Protein AF-A0A8S2QFG6-F1 (afdb_monomer)

Structure (mmCIF, N/CA/C/O backbone):
data_AF-A0A8S2QFG6-F1
#
_entry.id   AF-A0A8S2QFG6-F1
#
loop_
_atom_site.group_PDB
_atom_site.id
_atom_site.type_symbol
_atom_site.label_atom_id
_atom_site.label_alt_id
_atom_site.label_comp_id
_atom_site.label_asym_id
_atom_site.label_entity_id
_atom_site.label_seq_id
_atom_site.pdbx_PDB_ins_code
_atom_site.Cartn_x
_atom_site.Cartn_y
_atom_site.Cartn_z
_atom_site.occupancy
_atom_site.B_iso_or_equiv
_atom_site.auth_seq_id
_atom_site.auth_comp_id
_atom_site.auth_asym_id
_atom_site.auth_atom_id
_atom_site.pdbx_PDB_model_num
ATOM 1 N N . ILE A 1 1 ? -2.825 -0.750 -1.844 1.00 95.56 1 ILE A N 1
ATOM 2 C CA . ILE A 1 1 ? -3.279 0.181 -0.774 1.00 95.56 1 ILE A CA 1
ATOM 3 C C . ILE A 1 1 ? -4.548 -0.394 -0.163 1.00 95.56 1 ILE A C 1
ATOM 5 O O . ILE A 1 1 ? -5.367 -0.898 -0.918 1.00 95.56 1 ILE A O 1
ATOM 9 N N . PHE A 1 2 ? -4.723 -0.334 1.154 1.00 97.50 2 PHE A N 1
ATOM 10 C CA . PHE A 1 2 ? -5.965 -0.727 1.821 1.00 97.50 2 PHE A CA 1
ATOM 11 C C . PHE A 1 2 ? -6.432 0.352 2.801 1.00 97.50 2 PHE A C 1
ATOM 13 O O . PHE A 1 2 ? -5.656 1.204 3.227 1.00 97.50 2 PHE A O 1
ATOM 20 N N . ASP A 1 3 ? -7.715 0.318 3.139 1.00 96.94 3 ASP A N 1
ATOM 21 C CA . ASP A 1 3 ? -8.350 1.210 4.102 1.00 96.94 3 ASP A CA 1
ATOM 22 C C . ASP A 1 3 ? -8.300 0.563 5.495 1.00 96.94 3 ASP A C 1
ATOM 24 O O . ASP A 1 3 ? -8.879 -0.506 5.715 1.00 96.94 3 ASP A O 1
ATOM 28 N N . ALA A 1 4 ? -7.616 1.215 6.437 1.00 96.00 4 ALA A N 1
ATOM 29 C CA . ALA A 1 4 ? -7.422 0.745 7.806 1.00 96.00 4 ALA A CA 1
ATOM 30 C C . ALA A 1 4 ? -8.746 0.514 8.562 1.00 96.00 4 ALA A C 1
ATOM 32 O O . ALA A 1 4 ? -8.809 -0.342 9.445 1.00 96.00 4 ALA A O 1
ATOM 33 N N . THR A 1 5 ? -9.819 1.208 8.170 1.00 94.94 5 THR A N 1
ATOM 34 C CA . THR A 1 5 ? -11.159 1.080 8.765 1.00 94.94 5 THR A CA 1
ATOM 35 C C . THR A 1 5 ? -11.969 -0.083 8.176 1.00 94.94 5 THR A C 1
ATOM 37 O O . THR A 1 5 ? -12.973 -0.504 8.752 1.00 94.94 5 THR A O 1
ATOM 40 N N . ARG A 1 6 ? -11.552 -0.656 7.034 1.00 96.25 6 ARG A N 1
ATOM 41 C CA . ARG A 1 6 ? -12.327 -1.663 6.286 1.00 96.25 6 ARG A CA 1
ATOM 42 C C . ARG A 1 6 ? -11.527 -2.934 6.033 1.00 96.25 6 ARG A C 1
ATOM 44 O O . ARG A 1 6 ? -10.842 -3.067 5.019 1.00 96.25 6 ARG A O 1
ATOM 51 N N . LYS A 1 7 ? -11.738 -3.946 6.882 1.00 93.94 7 LYS A N 1
ATOM 52 C CA . LYS A 1 7 ? -11.064 -5.262 6.812 1.00 93.94 7 LYS A CA 1
ATOM 53 C C . LYS A 1 7 ? -11.104 -5.928 5.429 1.00 93.94 7 LYS A C 1
ATOM 55 O O . LYS A 1 7 ? -10.136 -6.576 5.046 1.00 93.94 7 LYS A O 1
ATOM 60 N N . ILE A 1 8 ? -12.198 -5.778 4.675 1.00 96.44 8 ILE A N 1
ATOM 61 C CA . ILE A 1 8 ? -12.326 -6.381 3.336 1.00 96.44 8 ILE A CA 1
ATOM 62 C C . ILE A 1 8 ? -11.280 -5.843 2.350 1.00 96.44 8 ILE A C 1
ATOM 64 O O . ILE A 1 8 ? -10.763 -6.595 1.534 1.00 96.44 8 ILE A O 1
ATOM 68 N N . THR A 1 9 ? -10.897 -4.569 2.473 1.00 97.00 9 THR A N 1
ATOM 69 C CA . THR A 1 9 ? -9.910 -3.954 1.575 1.00 97.00 9 THR A CA 1
ATOM 70 C C . THR A 1 9 ? -8.509 -4.520 1.788 1.00 97.00 9 THR A C 1
ATOM 72 O O . THR A 1 9 ? -7.750 -4.624 0.834 1.00 97.00 9 THR A O 1
ATOM 75 N N . TYR A 1 10 ? -8.191 -4.952 3.013 1.00 96.62 10 TYR A N 1
ATOM 76 C CA . TYR A 1 10 ? -6.955 -5.674 3.298 1.00 96.62 10 TYR A CA 1
ATOM 77 C C . TYR A 1 10 ? -6.977 -7.082 2.690 1.00 96.62 10 TYR A C 1
ATOM 79 O O . TYR A 1 10 ? -6.001 -7.493 2.076 1.00 96.62 10 TYR A O 1
ATOM 87 N N . LYS A 1 11 ? -8.102 -7.807 2.795 1.00 96.06 11 LYS A N 1
ATOM 88 C CA . LYS A 1 11 ? -8.236 -9.156 2.205 1.00 96.06 11 LYS A CA 1
ATOM 89 C C . LYS A 1 11 ? -8.102 -9.160 0.679 1.00 96.06 11 LYS A C 1
ATOM 91 O O . LYS A 1 11 ? -7.615 -10.128 0.114 1.00 96.06 11 LYS A O 1
ATOM 96 N N . ASN A 1 12 ? -8.514 -8.081 0.019 1.00 97.00 12 ASN A N 1
ATOM 97 C CA . ASN A 1 12 ? -8.396 -7.955 -1.433 1.00 97.00 12 ASN A CA 1
ATOM 98 C C . ASN A 1 12 ? -6.948 -7.770 -1.922 1.00 97.00 12 ASN A C 1
ATOM 100 O O . ASN A 1 12 ? -6.706 -7.933 -3.116 1.00 97.00 12 ASN A O 1
ATOM 104 N N . LEU A 1 13 ? -5.993 -7.451 -1.035 1.00 97.19 13 LEU A N 1
ATOM 105 C CA . LEU A 1 13 ? -4.597 -7.225 -1.421 1.00 97.19 13 LEU A CA 1
ATOM 106 C C . LEU A 1 13 ? -3.960 -8.456 -2.066 1.00 97.19 13 LEU A C 1
ATOM 108 O O . LEU A 1 13 ? -3.239 -8.286 -3.040 1.00 97.19 13 LEU A O 1
ATOM 112 N N . ASP A 1 14 ? -4.247 -9.665 -1.570 1.00 96.06 14 ASP A N 1
ATOM 113 C CA . ASP A 1 14 ? -3.714 -10.905 -2.152 1.00 96.06 14 ASP A CA 1
ATOM 114 C C . ASP A 1 14 ? -4.117 -11.038 -3.625 1.00 96.06 14 ASP A C 1
ATOM 116 O O . ASP A 1 14 ? -3.275 -11.276 -4.487 1.00 96.06 14 ASP A O 1
ATOM 120 N N . ARG A 1 15 ? -5.399 -10.801 -3.928 1.00 96.81 15 ARG A N 1
ATOM 121 C CA . ARG A 1 15 ? -5.907 -10.845 -5.301 1.00 96.81 15 ARG A CA 1
ATOM 122 C C . ARG A 1 15 ? -5.233 -9.791 -6.180 1.00 96.81 15 ARG A C 1
ATOM 124 O O . ARG A 1 15 ? -4.707 -10.136 -7.230 1.00 96.81 15 ARG A O 1
ATOM 131 N N . TRP A 1 16 ? -5.235 -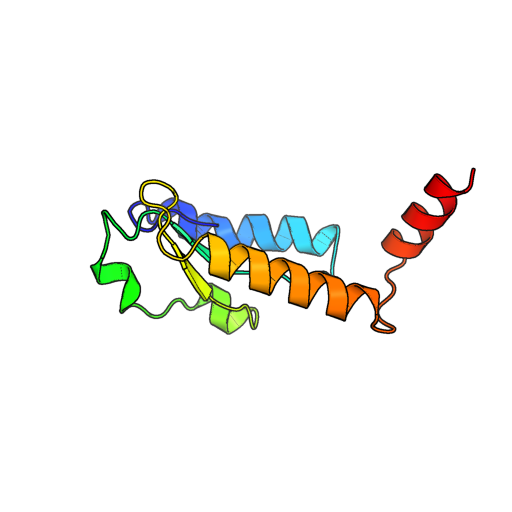8.530 -5.747 1.00 96.06 16 TRP A N 1
ATOM 132 C CA . TRP A 1 16 ? -4.661 -7.431 -6.533 1.00 96.06 16 TRP A CA 1
ATOM 133 C C . TRP A 1 16 ? -3.159 -7.590 -6.755 1.00 96.06 16 TRP A C 1
ATOM 135 O O . TRP A 1 16 ? -2.642 -7.210 -7.799 1.00 96.06 16 TRP A O 1
ATOM 145 N N . TYR A 1 17 ? -2.450 -8.146 -5.775 1.00 96.00 17 TYR A N 1
ATOM 146 C CA . TYR A 1 17 ? -1.024 -8.400 -5.891 1.00 96.00 17 TYR A CA 1
ATOM 147 C C . TYR A 1 17 ? -0.717 -9.525 -6.874 1.00 96.00 17 TYR A C 1
ATOM 149 O O . TYR A 1 17 ? 0.205 -9.377 -7.668 1.00 96.00 17 TYR A O 1
ATOM 157 N N . ASN A 1 18 ? -1.499 -10.607 -6.866 1.00 95.62 18 ASN A N 1
ATOM 158 C CA . ASN A 1 18 ? -1.338 -11.683 -7.843 1.00 95.62 18 ASN A CA 1
ATOM 159 C C . ASN A 1 18 ? -1.611 -11.177 -9.266 1.00 95.62 18 ASN A C 1
ATOM 161 O O . ASN A 1 18 ? -0.752 -11.325 -10.125 1.00 95.62 18 ASN A O 1
ATOM 165 N N . GLU A 1 19 ? -2.730 -10.471 -9.479 1.00 95.69 19 GLU A N 1
ATOM 166 C CA . GLU A 1 19 ? -3.062 -9.860 -10.779 1.00 95.69 19 GLU A CA 1
ATOM 167 C C . GLU A 1 19 ? -1.940 -8.921 -11.271 1.00 95.69 19 GLU A C 1
ATOM 169 O O . GLU A 1 19 ? -1.602 -8.908 -12.452 1.00 95.69 19 GLU A O 1
ATOM 174 N N . LEU A 1 20 ? -1.319 -8.155 -10.364 1.00 93.50 20 LEU A N 1
ATOM 175 C CA . LEU A 1 20 ? -0.183 -7.295 -10.696 1.00 93.50 20 LEU A CA 1
ATOM 176 C C . LEU A 1 20 ? 1.065 -8.101 -11.074 1.00 93.50 20 LEU A C 1
ATOM 178 O O . LEU A 1 20 ? 1.738 -7.755 -12.042 1.00 93.50 20 LEU A O 1
ATOM 182 N N . ARG A 1 21 ? 1.395 -9.142 -10.304 1.00 93.12 21 ARG A N 1
ATOM 183 C CA . ARG A 1 21 ? 2.595 -9.962 -10.513 1.00 93.12 21 ARG A CA 1
ATOM 184 C C . ARG A 1 21 ? 2.516 -10.820 -11.769 1.00 93.12 21 ARG A C 1
ATOM 186 O O . ARG A 1 21 ? 3.558 -11.032 -12.380 1.00 93.12 21 ARG A O 1
ATOM 193 N N . ASP A 1 22 ? 1.318 -11.218 -12.185 1.00 93.25 22 ASP A N 1
ATOM 194 C CA . ASP A 1 22 ? 1.095 -11.922 -13.452 1.00 93.25 22 ASP A CA 1
ATOM 195 C C . ASP A 1 22 ? 1.491 -11.060 -14.663 1.00 93.25 22 ASP A C 1
ATOM 197 O O . ASP A 1 22 ? 1.956 -11.577 -15.676 1.00 93.25 22 ASP A O 1
ATOM 201 N N . ILE A 1 23 ? 1.343 -9.734 -14.555 1.00 90.38 23 ILE A N 1
ATOM 202 C CA . ILE A 1 23 ? 1.671 -8.781 -15.627 1.00 90.38 23 ILE A CA 1
ATOM 203 C C . ILE A 1 23 ? 3.090 -8.219 -15.455 1.00 90.38 23 ILE A C 1
ATOM 205 O O . ILE A 1 23 ? 3.815 -8.032 -16.432 1.00 90.38 23 ILE A O 1
ATOM 209 N N . ARG A 1 24 ? 3.489 -7.906 -14.216 1.00 88.94 24 ARG A N 1
ATOM 210 C CA . ARG A 1 24 ? 4.765 -7.268 -13.853 1.00 88.94 24 ARG A CA 1
ATOM 211 C C . ARG A 1 24 ? 5.419 -8.004 -12.678 1.00 88.94 24 ARG A C 1
ATOM 213 O O . ARG A 1 24 ? 5.268 -7.594 -11.518 1.00 88.94 24 ARG A O 1
ATOM 220 N N . PRO A 1 25 ? 6.194 -9.064 -12.952 1.00 88.06 25 PRO A N 1
ATOM 221 C CA . PRO A 1 25 ? 6.705 -9.937 -11.902 1.00 88.06 25 PRO A CA 1
ATOM 222 C C . PRO A 1 25 ? 7.713 -9.253 -10.974 1.00 88.06 25 PRO A C 1
ATOM 224 O O . PRO A 1 25 ? 7.705 -9.537 -9.778 1.00 88.06 25 PRO A O 1
ATOM 227 N N . HIS A 1 26 ? 8.518 -8.303 -11.469 1.00 87.75 26 HIS A N 1
ATOM 228 C CA . HIS A 1 26 ? 9.684 -7.805 -10.724 1.00 87.75 26 HIS A CA 1
ATOM 229 C C . HIS A 1 26 ? 9.593 -6.364 -10.208 1.00 87.75 26 HIS A C 1
ATOM 231 O O . HIS A 1 26 ? 10.442 -5.951 -9.419 1.00 87.75 26 HIS A O 1
ATOM 237 N N . ILE A 1 27 ? 8.547 -5.603 -10.550 1.00 90.38 27 ILE A N 1
ATOM 238 C CA . ILE A 1 27 ? 8.463 -4.197 -10.124 1.00 90.38 27 ILE A CA 1
ATOM 239 C C . ILE A 1 27 ? 8.436 -4.054 -8.588 1.00 90.38 27 ILE A C 1
ATOM 241 O O . ILE A 1 27 ? 7.799 -4.861 -7.893 1.00 90.38 27 ILE A O 1
ATOM 245 N N . PRO A 1 28 ? 9.084 -3.025 -8.019 1.00 92.31 28 PRO A N 1
ATOM 246 C CA . PRO A 1 28 ? 9.002 -2.765 -6.591 1.00 92.31 28 PRO A CA 1
ATOM 247 C C . PRO A 1 28 ? 7.565 -2.405 -6.206 1.00 92.31 28 PRO A C 1
ATOM 249 O O . PRO A 1 28 ? 6.877 -1.660 -6.901 1.00 92.31 28 PRO A O 1
ATOM 252 N N . CYS A 1 29 ? 7.108 -2.935 -5.076 1.00 95.31 29 CYS A N 1
ATOM 253 C CA . CYS A 1 29 ? 5.764 -2.705 -4.558 1.00 95.31 29 CYS A CA 1
ATOM 254 C C . CYS A 1 29 ? 5.836 -2.181 -3.125 1.00 95.31 29 CYS A C 1
ATOM 256 O O . CYS A 1 29 ? 6.777 -2.463 -2.388 1.00 95.31 29 CYS A O 1
ATOM 258 N N . LEU A 1 30 ? 4.816 -1.423 -2.733 1.00 96.25 30 LEU A N 1
ATOM 259 C CA . LEU A 1 30 ? 4.692 -0.805 -1.417 1.00 96.25 30 LEU A CA 1
ATOM 260 C C . LEU A 1 30 ? 3.306 -1.098 -0.856 1.00 96.25 30 LEU A C 1
ATOM 262 O O . LEU A 1 30 ? 2.297 -0.960 -1.556 1.00 96.25 30 LEU A O 1
ATOM 266 N N . CYS A 1 31 ? 3.239 -1.462 0.421 1.00 97.25 31 CYS A N 1
ATOM 267 C CA . CYS A 1 31 ? 1.977 -1.661 1.109 1.00 97.25 31 CYS A CA 1
ATOM 268 C C . CYS A 1 31 ? 1.624 -0.385 1.861 1.00 97.25 31 CYS A C 1
ATOM 270 O O . CYS A 1 31 ? 2.459 0.21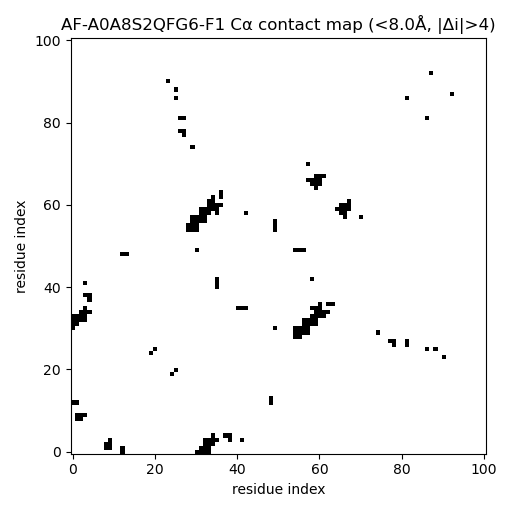8 2.531 1.00 97.25 31 CYS A O 1
ATOM 272 N N . VAL A 1 32 ? 0.368 0.033 1.759 1.00 97.75 32 VAL A N 1
ATOM 273 C CA . VAL A 1 32 ? -0.090 1.302 2.323 1.00 97.75 32 VAL A CA 1
ATOM 274 C C . VAL A 1 32 ? -1.399 1.068 3.055 1.00 97.75 32 VAL A C 1
ATOM 276 O O . VAL A 1 32 ? -2.386 0.674 2.430 1.00 97.75 32 VAL A O 1
ATOM 279 N N . ALA A 1 33 ? -1.386 1.321 4.359 1.00 97.62 33 ALA A N 1
ATOM 280 C CA . ALA A 1 33 ? -2.553 1.393 5.223 1.00 97.62 33 ALA A CA 1
ATOM 281 C C . ALA A 1 33 ? -3.024 2.853 5.275 1.00 97.62 33 ALA A C 1
ATOM 283 O O . ALA A 1 33 ? -2.358 3.696 5.874 1.00 97.62 33 ALA A O 1
ATOM 284 N N . ASN A 1 34 ? -4.137 3.155 4.612 1.00 97.69 34 ASN A N 1
ATOM 285 C CA . ASN A 1 34 ? -4.714 4.497 4.544 1.00 97.69 34 ASN A CA 1
ATOM 286 C C . ASN A 1 34 ? -5.777 4.711 5.638 1.00 97.69 34 ASN A C 1
ATOM 288 O O . ASN A 1 34 ? -6.348 3.738 6.127 1.00 97.69 34 ASN A O 1
ATOM 292 N N . LYS A 1 35 ? -6.110 5.971 5.937 1.00 96.06 35 LYS A N 1
ATOM 293 C CA . LYS A 1 35 ? -7.093 6.408 6.951 1.00 96.06 35 LYS A CA 1
ATOM 294 C C . LYS A 1 35 ? -6.673 6.184 8.406 1.00 96.06 35 LYS A C 1
ATOM 296 O O . LYS A 1 35 ? -7.492 5.858 9.269 1.00 96.06 35 LYS A O 1
ATOM 301 N N . VAL A 1 36 ? -5.378 6.305 8.685 1.00 95.81 36 VAL A N 1
ATOM 302 C CA . VAL A 1 36 ? -4.850 6.130 10.050 1.00 95.81 36 VAL A CA 1
ATOM 303 C C . VAL A 1 36 ? -5.193 7.287 10.989 1.00 95.81 36 VAL A C 1
ATOM 305 O O . VAL A 1 36 ? -5.063 7.130 12.196 1.00 95.81 36 VAL A O 1
ATOM 308 N N . ASP A 1 37 ? -5.669 8.408 10.449 1.00 94.88 37 ASP A N 1
ATOM 309 C CA . ASP A 1 37 ? -6.300 9.506 11.186 1.00 94.88 37 ASP A CA 1
ATOM 310 C C . ASP A 1 37 ? -7.581 9.048 11.901 1.00 94.88 37 ASP A C 1
ATOM 312 O O . ASP A 1 37 ? -7.832 9.433 13.040 1.00 94.88 37 ASP A O 1
ATOM 316 N N . VAL A 1 38 ? -8.352 8.154 11.269 1.00 94.81 38 VAL A N 1
ATOM 317 C CA . VAL A 1 38 ? -9.571 7.568 11.849 1.00 94.81 38 VAL A CA 1
ATOM 318 C C . VAL A 1 38 ? -9.266 6.287 12.632 1.00 94.81 38 VAL A C 1
ATOM 320 O O . VAL A 1 38 ? -9.848 6.055 13.688 1.00 94.81 38 VAL A O 1
ATOM 323 N N . ALA A 1 39 ? -8.351 5.449 12.135 1.00 92.88 39 ALA A N 1
ATOM 324 C CA . ALA A 1 39 ? -7.980 4.164 12.740 1.00 92.88 39 ALA A CA 1
ATOM 325 C C . ALA A 1 39 ? -6.551 4.191 13.307 1.00 92.88 39 ALA A C 1
ATOM 327 O O . ALA A 1 39 ? -5.656 3.474 12.845 1.00 92.88 39 ALA A O 1
ATOM 328 N N . THR A 1 40 ? -6.310 5.041 14.305 1.00 90.81 40 THR A N 1
ATOM 329 C CA . THR A 1 40 ? -4.968 5.246 14.881 1.00 90.81 40 THR A CA 1
ATOM 330 C C . THR A 1 40 ? -4.376 3.973 15.490 1.00 90.81 40 THR A C 1
ATOM 332 O O . THR A 1 40 ? -3.160 3.769 15.451 1.00 90.81 40 THR A O 1
ATOM 335 N N . GLU A 1 41 ? -5.203 3.051 15.985 1.00 92.38 41 GLU A N 1
ATOM 336 C CA . GLU A 1 41 ? -4.767 1.785 16.571 1.00 92.38 41 GLU A CA 1
ATOM 337 C C . GLU A 1 41 ? -4.152 0.829 15.541 1.00 92.38 41 GLU A C 1
ATOM 339 O O . GLU A 1 41 ? -3.398 -0.077 15.903 1.00 92.38 41 GLU A O 1
ATOM 344 N N . VAL A 1 42 ? -4.437 1.033 14.250 1.00 91.06 42 VAL A N 1
ATOM 345 C CA . VAL A 1 42 ? -3.854 0.250 13.156 1.00 91.06 42 VAL A CA 1
ATOM 346 C C . VAL A 1 42 ? -2.355 0.505 13.005 1.00 91.06 42 VAL A C 1
ATOM 348 O O . VAL A 1 42 ? -1.631 -0.417 12.636 1.00 91.06 42 VAL A O 1
ATOM 351 N N . THR A 1 43 ? -1.861 1.683 13.388 1.00 90.44 43 THR A N 1
ATOM 352 C CA . THR A 1 43 ? -0.425 2.020 13.323 1.00 90.44 43 THR A CA 1
ATOM 353 C C . THR A 1 43 ? 0.451 1.121 14.202 1.00 90.44 43 THR A C 1
ATOM 355 O O . THR A 1 43 ? 1.630 0.927 13.914 1.00 90.44 43 THR A O 1
ATOM 358 N N . LYS A 1 44 ? -0.130 0.528 15.253 1.00 92.06 44 LYS A N 1
ATOM 359 C CA . LYS A 1 44 ? 0.553 -0.385 16.183 1.00 92.06 44 LYS A CA 1
ATOM 360 C C . LYS A 1 44 ? 0.431 -1.855 15.778 1.00 92.06 44 LYS A C 1
ATOM 362 O O . LYS A 1 44 ? 1.034 -2.719 16.411 1.00 92.06 44 LYS A O 1
ATOM 367 N N . LYS A 1 45 ? -0.375 -2.168 14.759 1.00 91.44 45 LYS A N 1
ATOM 368 C CA . LYS A 1 45 ? -0.602 -3.547 14.316 1.00 91.44 45 LYS A CA 1
ATOM 369 C C . LYS A 1 45 ? 0.530 -3.997 13.399 1.00 91.44 45 LYS A C 1
ATOM 371 O O . LYS A 1 45 ? 1.157 -3.211 12.703 1.00 91.44 45 LYS A O 1
ATOM 376 N N . SER A 1 46 ? 0.792 -5.297 13.394 1.00 90.50 46 SER A N 1
ATOM 377 C CA . SER A 1 46 ? 1.624 -5.931 12.372 1.00 90.50 46 SER A CA 1
ATOM 378 C C . SER A 1 46 ? 0.723 -6.591 11.341 1.00 90.50 46 SER A C 1
ATOM 380 O O . SER A 1 46 ? -0.228 -7.281 11.702 1.00 90.50 46 SER A O 1
ATOM 382 N N . PHE A 1 47 ? 1.057 -6.428 10.065 1.00 95.06 47 PHE A N 1
ATOM 383 C CA . PHE A 1 47 ? 0.340 -7.056 8.961 1.00 95.06 47 PHE A CA 1
ATOM 384 C C . PHE A 1 47 ? 1.187 -8.165 8.344 1.00 95.06 47 PHE A C 1
ATOM 386 O O . PHE A 1 47 ? 2.381 -7.988 8.107 1.00 95.06 47 PHE A O 1
ATOM 393 N N . SER A 1 48 ? 0.571 -9.322 8.107 1.00 96.00 48 SER A N 1
ATOM 394 C CA . SER A 1 48 ? 1.242 -10.497 7.546 1.00 96.00 48 SER A CA 1
ATOM 395 C C . SER A 1 48 ? 1.497 -10.368 6.048 1.00 96.00 48 SER A C 1
ATOM 397 O O . SER A 1 48 ? 2.546 -10.795 5.589 1.00 96.00 48 SER A O 1
ATOM 399 N N . PHE A 1 49 ? 0.579 -9.747 5.301 1.00 96.56 49 PHE A N 1
ATOM 400 C CA . PHE A 1 49 ? 0.684 -9.560 3.854 1.00 96.56 49 PHE A CA 1
ATOM 401 C C . PHE A 1 49 ? 1.996 -8.865 3.444 1.00 96.56 49 PHE A C 1
ATOM 403 O O . PHE A 1 49 ? 2.770 -9.471 2.707 1.00 96.56 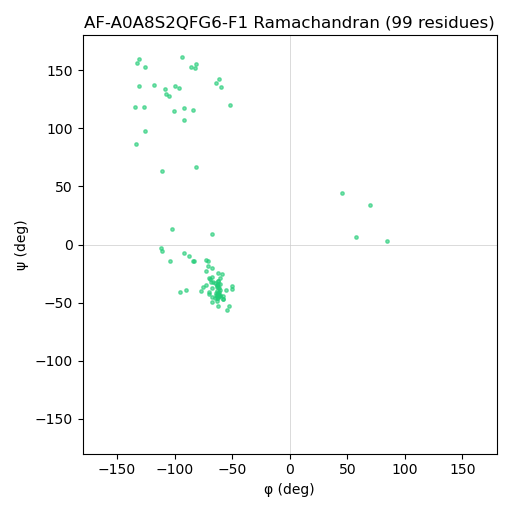49 PHE A O 1
ATOM 410 N N . PRO A 1 50 ? 2.333 -7.662 3.960 1.00 95.81 50 PRO A N 1
AT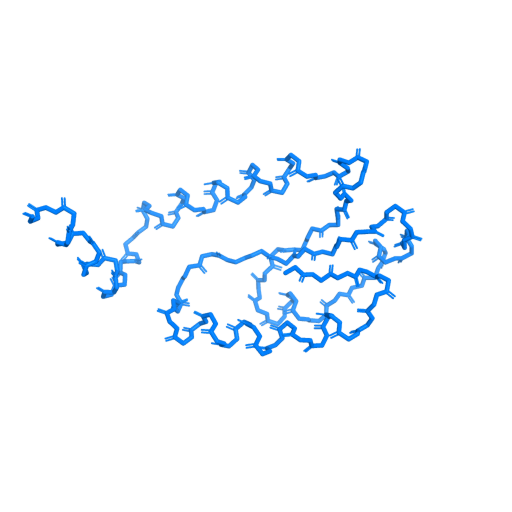OM 411 C CA . PRO A 1 50 ? 3.594 -7.023 3.602 1.00 95.81 50 PRO A CA 1
ATOM 412 C C . PRO A 1 50 ? 4.812 -7.851 4.023 1.00 95.81 50 PRO A C 1
ATOM 414 O O . PRO A 1 50 ? 5.753 -7.955 3.253 1.00 95.81 50 PRO A O 1
ATOM 417 N N . LYS A 1 51 ? 4.780 -8.518 5.185 1.00 95.19 51 LYS A N 1
ATOM 418 C CA . LYS A 1 51 ? 5.887 -9.387 5.627 1.00 95.19 51 LYS A CA 1
ATOM 419 C C . LYS A 1 51 ? 6.094 -10.592 4.704 1.00 95.19 51 LYS A C 1
ATOM 421 O O . LYS A 1 51 ? 7.225 -10.935 4.399 1.00 95.19 51 LYS A O 1
ATOM 426 N N . LYS A 1 52 ? 5.007 -11.227 4.256 1.00 96.25 52 LYS A N 1
ATOM 427 C CA . LYS A 1 52 ? 5.032 -12.389 3.353 1.00 96.25 52 LYS A CA 1
ATOM 428 C C . LYS A 1 52 ? 5.634 -12.043 1.989 1.00 96.25 52 LYS A C 1
ATOM 430 O O . LYS A 1 52 ? 6.278 -12.889 1.383 1.00 96.25 52 LYS A O 1
ATOM 435 N N . HIS A 1 53 ? 5.402 -10.823 1.517 1.00 94.19 53 HIS A N 1
ATOM 436 C CA . HIS A 1 53 ? 5.835 -10.355 0.201 1.00 94.19 53 HIS A CA 1
ATOM 437 C C . HIS A 1 53 ? 7.072 -9.448 0.251 1.00 94.19 53 HIS A C 1
ATOM 439 O O . HIS A 1 53 ? 7.340 -8.767 -0.735 1.00 94.19 53 HIS A O 1
ATOM 445 N N . ASP A 1 54 ? 7.771 -9.413 1.394 1.00 93.00 54 ASP A N 1
ATOM 446 C CA . ASP A 1 54 ? 8.921 -8.539 1.669 1.00 93.00 54 ASP A CA 1
ATOM 447 C C . ASP A 1 54 ? 8.692 -7.079 1.234 1.00 93.00 54 ASP A C 1
ATOM 449 O O . ASP A 1 54 ? 9.495 -6.424 0.575 1.00 93.00 54 ASP A O 1
ATOM 453 N N . MET A 1 55 ? 7.500 -6.580 1.553 1.00 94.62 55 MET A N 1
ATOM 454 C CA . MET A 1 55 ? 7.001 -5.296 1.096 1.00 94.62 55 MET A CA 1
ATOM 455 C C . MET A 1 55 ? 7.070 -4.271 2.229 1.00 94.62 55 MET A C 1
ATOM 457 O O . MET A 1 55 ? 6.487 -4.501 3.297 1.00 94.62 55 MET A O 1
ATOM 461 N N . PRO A 1 56 ? 7.681 -3.096 2.007 1.00 95.44 56 PRO A N 1
ATOM 462 C CA . PRO A 1 56 ? 7.626 -2.016 2.979 1.00 95.44 56 PRO A CA 1
ATOM 463 C C . PRO A 1 56 ? 6.174 -1.593 3.246 1.00 95.44 56 PRO A C 1
ATOM 465 O O . PRO A 1 56 ? 5.376 -1.442 2.317 1.00 95.44 56 PRO A O 1
ATOM 468 N N . LEU A 1 57 ? 5.829 -1.397 4.521 1.00 96.69 57 LEU A N 1
ATOM 469 C CA . LEU A 1 57 ? 4.499 -0.969 4.954 1.00 96.69 57 LEU A CA 1
ATOM 470 C C . LEU A 1 57 ? 4.520 0.486 5.431 1.00 96.69 57 LEU A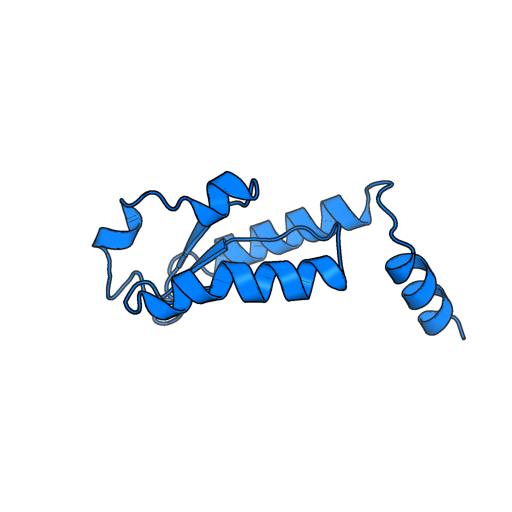 C 1
ATOM 472 O O . LEU A 1 57 ? 5.298 0.846 6.312 1.00 96.69 57 LEU A O 1
ATOM 476 N N . TYR A 1 58 ? 3.594 1.286 4.909 1.00 97.00 58 TYR A N 1
ATOM 477 C CA . TYR A 1 58 ? 3.402 2.683 5.278 1.00 97.00 58 TYR A CA 1
ATOM 478 C C . TYR A 1 58 ? 2.017 2.912 5.876 1.00 97.00 58 TYR A C 1
ATOM 480 O O . TYR A 1 58 ? 1.008 2.440 5.352 1.00 97.00 58 TYR A O 1
ATOM 488 N N . TYR A 1 59 ? 1.979 3.691 6.952 1.00 97.19 59 TYR A N 1
ATOM 489 C CA . TYR A 1 59 ? 0.761 4.187 7.585 1.00 97.19 59 TYR A CA 1
ATOM 490 C C . TYR A 1 59 ? 0.532 5.625 7.146 1.00 97.19 59 TYR A C 1
ATOM 492 O O . TYR A 1 59 ? 1.353 6.488 7.461 1.00 97.19 59 TYR A O 1
ATOM 500 N N . VAL A 1 60 ? -0.549 5.873 6.410 1.00 97.56 60 VAL A N 1
ATOM 501 C CA . VAL A 1 60 ? -0.823 7.179 5.803 1.00 97.56 60 VAL A CA 1
ATOM 502 C C . VAL A 1 60 ? -2.252 7.635 6.055 1.00 97.56 60 VAL A C 1
ATOM 504 O O . VAL A 1 60 ? -3.166 6.828 6.244 1.00 97.56 60 VAL A O 1
ATOM 507 N N . SER A 1 61 ? -2.452 8.944 6.000 1.00 96.81 61 SER A N 1
ATOM 508 C CA . SER A 1 61 ? -3.768 9.536 5.811 1.00 96.81 61 SER A CA 1
ATOM 509 C C . SER A 1 61 ? -3.701 10.495 4.636 1.00 96.81 61 SER A C 1
ATOM 511 O O . SER A 1 61 ? -2.954 11.470 4.632 1.00 96.81 61 SER A O 1
ATOM 513 N N . ALA A 1 62 ? -4.486 10.191 3.607 1.00 95.69 62 ALA A N 1
ATOM 514 C CA . ALA A 1 62 ? -4.678 11.106 2.492 1.00 95.69 62 ALA A CA 1
ATOM 515 C C . ALA A 1 62 ? -5.517 12.338 2.882 1.00 95.69 62 ALA A C 1
ATOM 517 O O . ALA A 1 62 ? -5.481 13.329 2.162 1.00 95.69 62 ALA A O 1
ATOM 518 N N . ALA A 1 63 ? -6.270 12.274 3.987 1.00 95.62 63 ALA A N 1
ATOM 519 C CA . ALA A 1 63 ? -7.160 13.350 4.417 1.00 95.62 63 ALA A CA 1
ATOM 520 C C . ALA A 1 63 ? -6.399 14.511 5.072 1.00 95.62 63 ALA A C 1
ATOM 522 O O . ALA A 1 63 ? -6.717 15.666 4.808 1.00 95.62 63 ALA A O 1
ATOM 523 N N . ASP A 1 64 ? -5.384 14.210 5.887 1.00 94.12 64 ASP A N 1
ATOM 524 C CA . ASP A 1 64 ? -4.572 15.218 6.586 1.00 94.12 64 ASP A CA 1
ATOM 525 C C . ASP A 1 64 ? -3.119 15.300 6.075 1.00 94.12 64 ASP A C 1
ATOM 527 O O . ASP A 1 64 ? -2.340 16.140 6.522 1.00 94.12 64 ASP A O 1
ATOM 531 N N . GLY A 1 65 ? -2.741 14.440 5.122 1.00 94.00 65 GLY A N 1
ATOM 532 C CA . GLY A 1 65 ? -1.406 14.405 4.525 1.00 94.00 65 GLY A CA 1
ATOM 533 C C . GLY A 1 65 ? -0.368 13.600 5.314 1.00 94.00 65 GLY A C 1
ATOM 534 O O . GLY A 1 65 ? 0.793 13.531 4.891 1.00 94.00 65 GLY A O 1
ATOM 535 N N . THR A 1 66 ? -0.751 12.949 6.419 1.00 95.94 66 THR A N 1
ATOM 536 C CA . THR A 1 66 ? 0.150 12.144 7.252 1.00 95.94 66 THR A CA 1
ATOM 537 C C . THR A 1 66 ? 0.915 11.127 6.409 1.00 95.94 66 THR A C 1
ATOM 539 O O . THR A 1 66 ? 0.334 10.245 5.775 1.00 95.94 66 THR A O 1
ATOM 542 N N . ASN A 1 67 ? 2.248 11.239 6.430 1.00 94.44 67 ASN A N 1
ATOM 543 C CA . ASN A 1 67 ? 3.218 10.363 5.758 1.00 94.44 67 ASN A CA 1
ATOM 544 C C . ASN A 1 67 ? 3.087 10.221 4.228 1.00 94.44 67 ASN A C 1
ATOM 546 O O . ASN A 1 67 ? 3.850 9.455 3.634 1.00 94.44 67 ASN A O 1
ATOM 550 N N . VAL A 1 68 ? 2.209 10.979 3.565 1.00 95.81 68 VAL A N 1
ATOM 551 C CA . VAL A 1 68 ? 1.999 10.890 2.109 1.00 95.81 68 VAL A CA 1
ATOM 552 C C . VAL A 1 68 ? 3.272 11.268 1.346 1.00 95.81 68 VAL A C 1
ATOM 554 O O . VAL A 1 68 ? 3.719 10.532 0.469 1.00 95.81 68 VAL A O 1
ATOM 557 N N . VAL A 1 69 ? 3.927 12.368 1.732 1.00 95.94 69 VAL A N 1
ATOM 558 C CA . VAL A 1 69 ? 5.176 12.825 1.092 1.00 95.94 69 VAL A CA 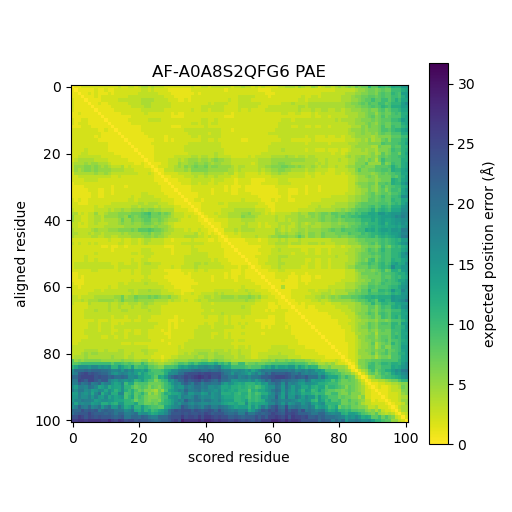1
ATOM 559 C C . VAL A 1 69 ? 6.292 11.787 1.229 1.00 95.94 69 VAL A C 1
ATOM 561 O O . VAL A 1 69 ? 7.043 11.543 0.285 1.00 95.94 69 VAL A O 1
ATOM 564 N N . ARG A 1 70 ? 6.402 11.155 2.403 1.00 95.69 70 ARG A N 1
ATOM 565 C CA . ARG A 1 70 ? 7.409 10.120 2.655 1.00 95.69 70 ARG A CA 1
ATOM 566 C C . ARG A 1 70 ? 7.165 8.888 1.787 1.00 95.69 70 ARG A C 1
ATOM 568 O O . ARG A 1 70 ? 8.108 8.418 1.159 1.00 95.69 70 ARG A O 1
ATOM 575 N N . LEU A 1 71 ? 5.915 8.422 1.716 1.00 97.06 71 LEU A N 1
ATOM 576 C CA . LEU A 1 71 ? 5.513 7.296 0.871 1.00 97.06 71 LEU A CA 1
ATOM 577 C C . LEU A 1 71 ? 5.949 7.514 -0.585 1.00 97.06 71 LEU A C 1
ATOM 579 O O . LEU A 1 71 ? 6.628 6.663 -1.154 1.00 97.06 71 LEU A O 1
ATOM 583 N N . PHE A 1 72 ? 5.603 8.660 -1.177 1.00 96.19 72 PHE A N 1
ATOM 584 C CA . PHE A 1 72 ? 5.946 8.932 -2.575 1.00 96.19 72 PHE A CA 1
ATOM 585 C C . PHE A 1 72 ? 7.449 9.104 -2.798 1.00 96.19 72 PHE A C 1
ATOM 587 O O . PHE A 1 72 ? 7.978 8.623 -3.797 1.00 96.19 72 PHE A O 1
ATOM 594 N N . ARG A 1 73 ? 8.166 9.740 -1.864 1.00 97.12 73 ARG A N 1
ATOM 595 C CA . ARG A 1 73 ? 9.624 9.881 -1.961 1.00 97.12 73 ARG A CA 1
ATOM 596 C C . ARG A 1 73 ? 10.323 8.522 -1.989 1.00 97.12 73 ARG A C 1
ATOM 598 O O . ARG A 1 73 ? 11.234 8.326 -2.792 1.00 97.12 73 ARG A O 1
ATOM 605 N N . ASP A 1 74 ? 9.902 7.595 -1.136 1.00 96.56 74 ASP A N 1
ATOM 606 C CA . ASP A 1 74 ? 10.486 6.255 -1.091 1.00 96.56 74 ASP A CA 1
ATOM 607 C C . ASP A 1 74 ? 10.066 5.418 -2.309 1.00 96.56 74 ASP A C 1
ATOM 609 O O . ASP A 1 74 ? 10.897 4.705 -2.867 1.00 96.56 74 ASP A O 1
ATOM 613 N N . ALA A 1 75 ? 8.837 5.587 -2.808 1.00 95.75 75 ALA A N 1
ATOM 614 C CA . ALA A 1 75 ? 8.398 4.973 -4.063 1.00 95.75 75 ALA A CA 1
ATOM 615 C C . ALA A 1 75 ? 9.267 5.381 -5.256 1.00 95.75 75 ALA A C 1
ATOM 617 O O . ALA A 1 75 ? 9.725 4.520 -6.004 1.00 95.75 75 ALA A O 1
ATOM 618 N N . ILE A 1 76 ? 9.556 6.677 -5.395 1.00 95.44 76 ILE A N 1
ATOM 619 C CA . ILE A 1 76 ? 10.428 7.192 -6.459 1.00 95.44 76 ILE A CA 1
ATOM 620 C C . ILE A 1 76 ? 11.840 6.616 -6.326 1.00 95.44 76 ILE A C 1
ATOM 622 O O . ILE A 1 76 ? 12.447 6.228 -7.322 1.00 95.44 76 ILE A O 1
ATOM 626 N N . ARG A 1 77 ? 12.373 6.527 -5.102 1.00 94.81 77 ARG A N 1
ATOM 627 C CA . ARG A 1 77 ? 13.697 5.936 -4.860 1.00 94.81 77 ARG A CA 1
ATOM 628 C C . ARG A 1 77 ? 13.753 4.467 -5.268 1.00 94.81 77 ARG A C 1
ATOM 630 O O . ARG A 1 77 ? 14.693 4.084 -5.956 1.00 94.81 77 ARG A O 1
ATOM 637 N N . LEU A 1 78 ? 12.754 3.672 -4.885 1.00 92.88 78 LEU A N 1
ATOM 638 C CA . LEU A 1 78 ? 12.677 2.257 -5.257 1.00 92.88 78 LEU A CA 1
ATOM 639 C C . LEU A 1 78 ? 12.528 2.075 -6.769 1.00 92.88 78 LEU A C 1
ATOM 641 O O . LEU A 1 78 ? 13.218 1.244 -7.350 1.00 92.88 78 LEU A O 1
ATOM 645 N N . ALA A 1 79 ? 11.679 2.879 -7.412 1.00 90.81 79 ALA A N 1
ATOM 646 C CA . ALA A 1 79 ? 11.505 2.847 -8.861 1.00 90.81 79 ALA A CA 1
ATOM 647 C C . ALA A 1 79 ? 12.801 3.212 -9.603 1.00 90.81 79 ALA A C 1
ATOM 649 O O . ALA A 1 79 ? 13.174 2.539 -10.561 1.00 90.81 79 ALA A O 1
ATOM 650 N N . ASN A 1 80 ? 13.525 4.234 -9.135 1.00 90.62 80 ASN A N 1
ATOM 651 C CA . ASN A 1 80 ? 14.821 4.604 -9.700 1.00 90.62 80 ASN A CA 1
ATOM 652 C C . ASN A 1 80 ? 15.859 3.491 -9.529 1.00 90.62 80 ASN A C 1
ATOM 654 O O . ASN A 1 80 ? 16.555 3.185 -10.492 1.00 90.62 80 ASN A O 1
ATOM 658 N N . ALA A 1 81 ? 15.938 2.878 -8.344 1.00 90.00 81 ALA A N 1
ATOM 659 C CA . ALA A 1 81 ? 16.852 1.768 -8.083 1.00 90.00 81 ALA A CA 1
ATOM 660 C C . ALA A 1 81 ? 16.567 0.570 -9.002 1.00 90.00 81 ALA A C 1
ATOM 662 O O . ALA A 1 81 ? 17.495 0.034 -9.602 1.00 90.00 81 ALA A O 1
ATOM 663 N N . TYR A 1 82 ? 15.287 0.220 -9.170 1.00 88.62 82 TYR A N 1
ATOM 664 C CA . TYR A 1 82 ? 14.842 -0.831 -10.088 1.00 88.62 82 TYR A CA 1
ATOM 665 C C . TYR A 1 82 ? 15.205 -0.521 -11.546 1.00 88.62 82 TYR A C 1
ATOM 667 O O . TYR A 1 82 ? 15.744 -1.370 -12.247 1.00 88.62 82 TYR A O 1
ATOM 675 N N . ARG A 1 83 ? 14.998 0.723 -11.999 1.00 83.44 83 ARG A N 1
ATOM 676 C CA . ARG A 1 83 ? 15.359 1.136 -13.365 1.00 83.44 83 ARG A CA 1
ATOM 677 C C . ARG A 1 83 ? 16.857 0.993 -13.649 1.00 83.44 83 ARG A C 1
ATOM 679 O O . ARG A 1 83 ? 17.237 0.745 -14.787 1.00 83.44 83 ARG A O 1
ATOM 686 N N . THR A 1 84 ? 17.700 1.223 -12.645 1.00 81.56 84 THR A N 1
ATOM 687 C CA . THR A 1 84 ? 19.162 1.149 -12.782 1.00 81.56 84 THR A CA 1
ATOM 688 C C . THR A 1 84 ? 19.736 -0.249 -12.565 1.00 81.56 84 THR A C 1
ATOM 690 O O . THR A 1 84 ? 20.922 -0.442 -12.804 1.00 81.56 84 THR A O 1
ATOM 693 N N . SER A 1 85 ? 18.939 -1.206 -12.086 1.00 75.81 85 SER A N 1
ATOM 694 C CA . SER A 1 85 ? 19.380 -2.591 -11.913 1.00 75.81 85 SER A CA 1
ATOM 695 C C . SER A 1 85 ? 19.219 -3.411 -13.194 1.00 75.81 85 SER A C 1
ATOM 697 O O . SER A 1 85 ? 18.306 -3.168 -13.976 1.00 75.81 85 SER A O 1
ATOM 699 N N . ASP A 1 86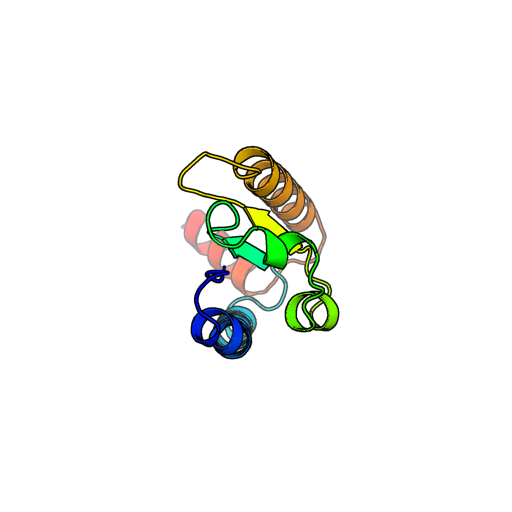 ? 20.047 -4.447 -13.358 1.00 65.44 86 ASP A N 1
ATOM 700 C CA . ASP A 1 86 ? 20.015 -5.394 -14.492 1.00 65.44 86 ASP A CA 1
ATOM 701 C C . ASP A 1 86 ? 18.762 -6.297 -14.545 1.00 65.44 86 ASP A C 1
ATOM 703 O O . ASP A 1 86 ? 18.680 -7.227 -15.344 1.00 65.44 86 ASP A O 1
ATOM 707 N N . THR A 1 87 ? 17.751 -6.039 -13.713 1.00 62.69 87 THR A N 1
ATOM 708 C CA . THR A 1 87 ? 16.448 -6.718 -13.767 1.00 62.69 87 THR A CA 1
ATOM 709 C C . THR A 1 87 ? 15.579 -6.076 -14.847 1.00 62.69 87 THR A C 1
ATOM 711 O O . THR A 1 87 ? 14.587 -5.412 -14.560 1.00 62.69 87 THR A O 1
ATOM 714 N N . GLN A 1 88 ? 15.988 -6.223 -16.109 1.00 60.81 88 GLN A N 1
ATOM 715 C CA . GLN A 1 88 ? 15.138 -5.879 -17.247 1.00 60.81 88 GLN A CA 1
ATOM 716 C C . GLN A 1 88 ? 14.216 -7.052 -17.569 1.00 60.81 88 GLN A C 1
ATOM 718 O O . GLN A 1 88 ? 14.675 -8.112 -17.995 1.00 60.81 88 GLN A O 1
ATOM 723 N N . ASP A 1 89 ? 12.912 -6.841 -17.410 1.00 69.06 89 ASP A N 1
ATOM 724 C CA . ASP A 1 89 ? 11.919 -7.832 -17.808 1.00 69.06 89 ASP A CA 1
ATOM 725 C C . ASP A 1 89 ? 11.656 -7.739 -19.317 1.00 69.06 89 ASP A C 1
ATOM 727 O O . ASP A 1 89 ? 11.792 -6.674 -19.924 1.00 69.06 89 ASP A O 1
ATOM 731 N N . PHE A 1 90 ? 11.193 -8.832 -19.934 1.00 72.81 90 PHE A N 1
ATOM 732 C CA . PHE A 1 90 ? 10.757 -8.842 -21.341 1.00 72.81 90 PHE A CA 1
ATOM 733 C C . PHE A 1 90 ? 9.774 -7.700 -21.655 1.00 72.81 90 PHE A C 1
ATOM 735 O O . PHE A 1 90 ? 9.870 -7.055 -22.695 1.00 72.81 90 PHE A O 1
ATOM 742 N N . ILE A 1 91 ? 8.868 -7.394 -20.721 1.00 74.62 91 ILE A N 1
ATOM 743 C CA . ILE A 1 91 ? 7.925 -6.277 -20.854 1.00 74.62 91 ILE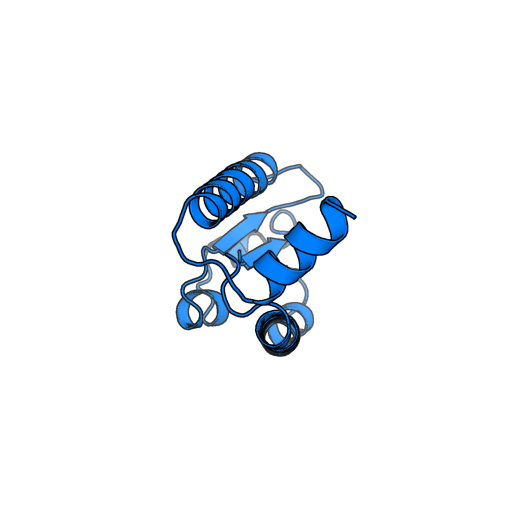 A CA 1
ATOM 744 C C . ILE A 1 91 ? 8.646 -4.925 -20.920 1.00 74.62 91 ILE A C 1
ATOM 746 O O . ILE A 1 91 ? 8.231 -4.060 -21.685 1.00 74.62 91 ILE A O 1
ATOM 750 N N . ASP A 1 92 ? 9.740 -4.736 -20.179 1.00 75.62 92 ASP A N 1
ATOM 751 C CA . ASP A 1 92 ? 10.528 -3.502 -20.254 1.00 75.62 92 ASP A CA 1
ATOM 752 C C . ASP A 1 92 ? 11.243 -3.370 -21.602 1.00 75.62 92 ASP A C 1
ATOM 754 O O . ASP A 1 92 ? 11.423 -2.260 -22.098 1.00 75.62 92 ASP A O 1
ATOM 758 N N . GLN A 1 93 ? 11.637 -4.489 -22.215 1.00 71.50 93 GLN A N 1
ATOM 759 C CA . GLN A 1 93 ? 12.167 -4.491 -23.577 1.00 71.50 93 GLN A CA 1
ATOM 760 C C . GLN A 1 93 ? 11.081 -4.123 -24.596 1.00 71.50 93 GLN A C 1
ATOM 762 O O . GLN A 1 93 ? 11.293 -3.214 -25.389 1.00 71.50 93 GLN A O 1
ATOM 767 N N . VAL A 1 94 ? 9.905 -4.754 -24.531 1.00 76.00 94 VAL A N 1
ATOM 768 C CA . VAL A 1 94 ? 8.780 -4.454 -25.436 1.00 76.00 94 VAL A CA 1
ATOM 769 C C . VAL A 1 94 ? 8.360 -2.986 -25.348 1.00 76.00 94 VAL A C 1
ATOM 771 O O . VAL A 1 94 ? 8.158 -2.348 -26.376 1.00 76.00 94 VAL A O 1
ATOM 774 N N . LEU A 1 95 ? 8.251 -2.431 -24.137 1.00 76.19 95 LEU A N 1
ATOM 775 C CA . LEU A 1 95 ? 7.891 -1.023 -23.951 1.00 76.19 95 LEU A CA 1
ATOM 776 C C . LEU A 1 95 ? 8.937 -0.076 -24.550 1.00 76.19 95 LEU A C 1
ATOM 778 O O . LEU A 1 95 ? 8.557 0.898 -25.188 1.00 76.19 95 LEU A O 1
ATOM 782 N N . ARG A 1 96 ? 10.235 -0.381 -24.406 1.00 76.69 96 ARG A N 1
ATOM 783 C CA . ARG A 1 96 ? 11.306 0.412 -25.028 1.00 76.69 96 ARG A CA 1
ATOM 784 C C . ARG A 1 96 ? 11.221 0.415 -26.551 1.00 76.69 96 ARG A C 1
ATOM 786 O O . ARG A 1 96 ? 11.362 1.471 -27.148 1.00 76.69 96 ARG A O 1
ATOM 793 N N . GLU A 1 97 ? 10.970 -0.731 -27.178 1.00 73.94 97 GLU A N 1
ATOM 794 C CA . GLU A 1 97 ? 10.862 -0.816 -28.644 1.00 73.94 97 GLU A CA 1
ATOM 795 C C . GLU A 1 97 ? 9.659 -0.019 -29.185 1.00 73.94 97 GLU A C 1
ATOM 797 O O . GLU A 1 97 ? 9.743 0.579 -30.254 1.00 73.94 97 GLU A O 1
ATOM 802 N N . LEU A 1 98 ? 8.553 0.052 -28.432 1.00 73.94 98 LEU A N 1
ATOM 803 C CA . LEU A 1 98 ? 7.371 0.848 -28.795 1.00 73.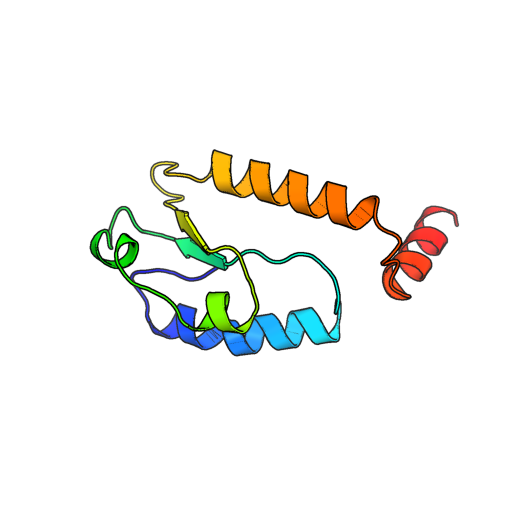94 98 LEU A CA 1
ATOM 804 C C . LEU A 1 98 ? 7.572 2.365 -28.649 1.00 73.94 98 LEU A C 1
ATOM 806 O O . LEU A 1 98 ? 6.837 3.127 -29.265 1.00 73.94 98 LEU A O 1
ATOM 810 N N . GLU A 1 99 ? 8.526 2.814 -27.830 1.00 70.38 99 GLU A N 1
ATOM 811 C CA . GLU A 1 99 ? 8.853 4.241 -27.669 1.00 70.38 99 GLU A CA 1
ATOM 812 C C . GLU A 1 99 ? 9.801 4.763 -28.765 1.00 70.38 99 GLU A C 1
ATOM 814 O O . GLU A 1 99 ? 9.962 5.975 -28.910 1.00 70.38 99 GLU A O 1
ATOM 819 N N . VAL A 1 100 ? 10.441 3.862 -29.522 1.00 59.28 100 VAL A N 1
ATOM 820 C CA . VAL A 1 100 ? 11.456 4.187 -30.541 1.00 59.28 100 VAL A CA 1
ATOM 821 C C . VAL A 1 100 ? 10.905 4.090 -31.977 1.00 59.28 100 VAL A C 1
ATOM 823 O O . VAL A 1 100 ? 11.536 4.612 -32.897 1.00 59.28 100 VAL A O 1
ATOM 826 N N . GLY A 1 101 ? 9.738 3.463 -32.176 1.00 49.31 101 GLY A N 1
ATOM 827 C CA . GLY A 1 101 ? 9.034 3.364 -33.468 1.00 49.31 101 GLY A CA 1
ATOM 828 C C . GLY A 1 101 ? 7.978 4.442 -33.671 1.00 49.31 101 GLY A C 1
ATOM 829 O O . GLY A 1 101 ? 7.902 4.964 -34.806 1.00 49.31 101 GLY A O 1
#

Organism: NCBI:txid392030

Mean predicted aligned error: 5.5 Å

Nearest PDB structures (foldseek):
  5jcz-assembly3_I  TM=8.281E-01  e=3.704E-03  Homo sapiens
  5o74-assembly6_L  TM=7.978E-01  e=4.124E-02  Homo sapiens
  6axg-assembly1_B  TM=7.951E-01  e=3.285E-01  Homo sapiens
  6axg-assembly3_F  TM=7.902E-01  e=4.592E-01  Homo sapiens
  3gee-assembly1_A-2  TM=7.323E-01  e=3.285E-01  Chlorobaculum tepidum

Sequence (101 aa):
IFDATRKITYKNLDRWYNELRDIRPHIPCLCVANKVDVATEVTKKSFSFPKKHDMPLYYVSAADGTNVVRLFRDAIRLANAYRTSDTQDFIDQVLRELEVG

Secondary structure (DSSP, 8-state):
-EETT-HHHHHHHHHHHHHHHHH-SS----EEEE-TTT-GGGGG---HHHHHTT--EEEE-TTT-TTHHHHHHHHHHHHHHHHHSS---HHHHHHHHHHH-

pLDDT: mean 90.2, std 10.14, range [49.31, 97.75]

Radius of gyration: 15.76 Å; Cα contacts (8 Å, |Δi|>4): 93; chains: 1; bounding box: 32×28×50 Å

Solvent-accessible surface area (backbone atoms only — not comparable to full-atom values): 5992 Å² total; per-residue (Å²): 110,27,46,59,82,40,72,68,45,53,64,46,45,63,58,56,48,50,63,45,37,77,77,46,74,78,67,86,66,70,38,35,38,29,44,35,83,81,30,55,72,56,74,77,56,88,64,64,68,32,64,77,66,78,27,59,76,45,68,24,15,86,89,83,49,43,53,46,68,58,54,53,54,52,49,53,52,47,51,51,53,51,72,75,41,92,75,73,49,72,65,57,52,54,52,52,57,65,76,74,110

InterPro domains:
  IPR001806 Small GTPase [PF00071] (1-78)
  IPR027417 P-loop containing nucleoside triphosphate hydrolase [G3DSA:3.40.50.300] (1-97)
  IPR027417 P-loop containing nucleoside triphosphate hydrolase [SSF52540] (1-85)

Foldseek 3Di:
DAELVDPVRVVCCVVVVVVCCVVPVDAADAAEHEDCVPVVVSVVDDDVVCVVVVHHYYYAYPVVGRCVVVVVVVNVVSRVVCVPDPPQDPVNVVVVVVVVD